Protein AF-A0A8J2HQW1-F1 (afdb_monomer_lite)

InterPro domains:
  IPR006823 Neutral/alkaline nonlysosomal ceramidase [PTHR12670] (1-136)
  IPR031329 Neutral/alkaline non-lysosomal ceramidase, N-terminal [PF04734] (1-136)

Structure (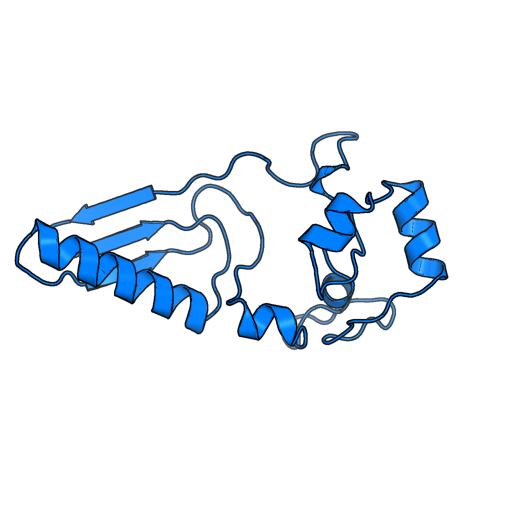mmCIF, N/CA/C/O backbone):
data_AF-A0A8J2HQW1-F1
#
_entry.id   AF-A0A8J2HQW1-F1
#
loop_
_atom_site.group_PDB
_atom_site.id
_atom_site.type_symbol
_atom_site.label_atom_id
_atom_site.label_alt_id
_atom_site.label_comp_id
_atom_site.label_asym_id
_atom_site.label_entity_id
_atom_site.label_seq_id
_atom_site.pdbx_PDB_ins_code
_atom_site.Cartn_x
_atom_site.Cartn_y
_atom_site.Cartn_z
_atom_site.occupancy
_atom_site.B_iso_or_equiv
_atom_site.auth_seq_id
_atom_site.auth_comp_id
_atom_site.auth_asym_id
_atom_site.auth_atom_id
_atom_sit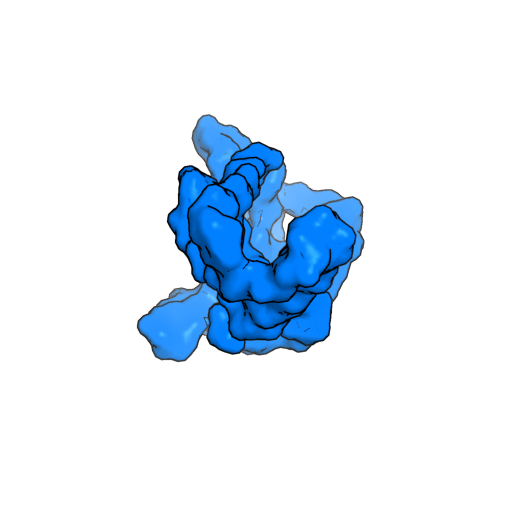e.pdbx_PDB_model_num
ATOM 1 N N . MET A 1 1 ? 4.611 1.037 -11.745 1.00 88.44 1 MET A N 1
ATOM 2 C CA . MET A 1 1 ? 4.979 -0.388 -11.557 1.00 88.44 1 MET A CA 1
ATOM 3 C C . MET A 1 1 ? 6.467 -0.599 -11.787 1.00 88.44 1 MET A C 1
ATOM 5 O O . MET A 1 1 ? 7.018 0.002 -12.709 1.00 88.44 1 MET A O 1
ATOM 9 N N . GLY A 1 2 ? 7.113 -1.414 -10.948 1.00 88.44 2 GLY A N 1
ATOM 10 C CA . GLY A 1 2 ? 8.538 -1.754 -11.081 1.00 88.44 2 GLY A CA 1
ATOM 11 C C . GLY A 1 2 ? 8.790 -2.923 -12.040 1.00 88.44 2 GLY A C 1
ATOM 12 O O . GLY A 1 2 ? 7.835 -3.539 -12.495 1.00 88.44 2 GLY A O 1
ATOM 13 N N . TYR A 1 3 ? 10.049 -3.259 -12.332 1.00 86.25 3 TYR A N 1
ATOM 14 C CA . TYR A 1 3 ? 10.384 -4.439 -13.154 1.00 86.25 3 TYR A CA 1
ATOM 15 C C . TYR A 1 3 ? 9.907 -5.757 -12.532 1.00 86.25 3 TYR A C 1
ATOM 17 O O . TYR A 1 3 ? 9.331 -6.580 -13.239 1.00 86.25 3 TYR A O 1
ATOM 25 N N . SER A 1 4 ? 10.060 -5.919 -11.213 1.00 86.81 4 SER A N 1
ATOM 26 C CA . SER A 1 4 ? 9.624 -7.121 -10.486 1.00 86.81 4 SER A CA 1
ATOM 27 C C . SER A 1 4 ? 8.118 -7.401 -10.608 1.00 86.81 4 SER A C 1
ATOM 29 O O . SER A 1 4 ? 7.709 -8.540 -10.446 1.00 86.81 4 SER A O 1
ATOM 31 N N . PHE A 1 5 ? 7.290 -6.412 -10.975 1.00 85.94 5 PHE A N 1
ATOM 32 C CA . PHE A 1 5 ? 5.861 -6.628 -11.253 1.00 85.94 5 PHE A CA 1
ATOM 33 C C . PHE A 1 5 ? 5.620 -7.659 -12.355 1.00 85.94 5 PHE A C 1
ATOM 35 O O . PHE A 1 5 ? 4.724 -8.486 -12.246 1.00 85.94 5 PHE A O 1
ATOM 42 N N . ALA A 1 6 ? 6.432 -7.636 -13.413 1.00 85.31 6 ALA A N 1
ATOM 43 C CA . ALA A 1 6 ? 6.267 -8.563 -14.525 1.00 85.31 6 ALA A CA 1
ATOM 44 C C . ALA A 1 6 ? 6.778 -9.980 -14.208 1.00 85.31 6 ALA A C 1
ATOM 46 O O . ALA A 1 6 ? 6.548 -10.888 -15.004 1.00 85.31 6 ALA A O 1
ATOM 47 N N . ALA A 1 7 ? 7.450 -10.174 -13.066 1.00 85.56 7 ALA A N 1
ATOM 48 C CA . ALA A 1 7 ? 7.936 -11.475 -12.614 1.00 85.56 7 ALA A CA 1
ATOM 49 C C . ALA A 1 7 ? 6.853 -12.319 -11.924 1.00 85.56 7 ALA A C 1
ATOM 51 O O . ALA A 1 7 ? 7.035 -13.528 -11.801 1.00 85.56 7 ALA A O 1
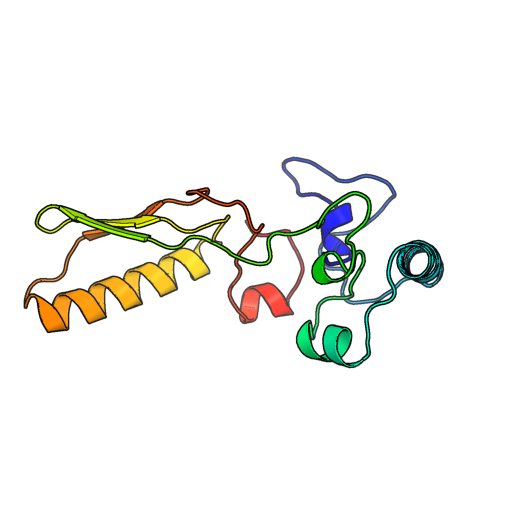ATOM 52 N N . GLY A 1 8 ? 5.731 -11.713 -11.518 1.00 83.62 8 GLY A N 1
ATOM 53 C CA . GLY A 1 8 ? 4.713 -12.381 -10.703 1.00 83.62 8 GLY A CA 1
ATOM 54 C C . GLY A 1 8 ? 5.255 -12.813 -9.337 1.00 83.62 8 GLY A C 1
ATOM 55 O O . GLY A 1 8 ? 6.260 -12.274 -8.875 1.00 83.62 8 GLY A O 1
ATOM 56 N N . THR A 1 9 ? 4.592 -13.785 -8.716 1.00 84.81 9 THR A N 1
ATOM 57 C CA . THR A 1 9 ? 4.984 -14.389 -7.430 1.00 84.81 9 THR A CA 1
ATOM 58 C C . THR A 1 9 ? 5.165 -15.899 -7.569 1.00 84.81 9 THR A C 1
ATOM 60 O O . THR A 1 9 ? 4.955 -16.472 -8.641 1.00 84.81 9 THR A O 1
ATOM 63 N N . THR A 1 10 ? 5.532 -16.571 -6.476 1.00 85.44 10 THR A N 1
ATOM 64 C CA . THR A 1 10 ? 5.549 -18.042 -6.409 1.00 85.44 10 THR A CA 1
ATOM 65 C C . THR A 1 10 ? 4.154 -18.637 -6.631 1.00 85.44 10 THR A C 1
ATOM 67 O O . THR A 1 10 ? 4.028 -19.670 -7.289 1.00 85.44 10 THR A O 1
ATOM 70 N N . ASP A 1 11 ? 3.111 -17.951 -6.161 1.00 83.62 11 ASP A N 1
ATOM 71 C CA . ASP A 1 11 ? 1.708 -18.352 -6.329 1.00 83.62 11 ASP A CA 1
ATOM 72 C C . ASP A 1 11 ? 1.165 -18.116 -7.750 1.00 83.62 11 ASP A C 1
ATOM 74 O O . ASP A 1 11 ? 0.136 -18.674 -8.140 1.00 83.62 11 ASP A O 1
ATOM 78 N N . GLY A 1 12 ? 1.859 -17.305 -8.551 1.00 82.56 12 GLY A N 1
ATOM 79 C CA . GLY A 1 12 ? 1.468 -16.963 -9.913 1.00 82.56 12 GLY A CA 1
ATOM 80 C C . GLY A 1 12 ? 2.634 -16.346 -10.680 1.00 82.56 12 GLY A C 1
ATOM 81 O O . GLY A 1 12 ? 2.760 -15.117 -10.689 1.00 82.56 12 GLY A O 1
ATOM 82 N N . PRO A 1 13 ? 3.491 -17.158 -11.328 1.00 82.00 13 PRO A N 1
ATOM 83 C CA . PRO A 1 13 ? 4.678 -16.645 -11.991 1.00 82.00 13 PRO A CA 1
ATOM 84 C C . PRO A 1 13 ? 4.307 -15.799 -13.207 1.00 82.00 13 PRO A C 1
ATOM 86 O O . PRO A 1 13 ? 3.389 -16.107 -13.972 1.00 82.00 13 PRO A O 1
ATOM 89 N N . GLY A 1 14 ? 5.064 -14.725 -13.395 1.00 77.06 14 GLY A N 1
ATOM 90 C CA . GLY A 1 14 ? 4.961 -13.850 -14.549 1.00 77.06 14 GLY A CA 1
ATOM 91 C C . GLY A 1 14 ? 5.506 -14.487 -15.828 1.00 77.06 14 GLY A C 1
ATOM 92 O O . GLY A 1 14 ? 5.960 -15.631 -15.866 1.00 77.06 14 GLY A O 1
ATOM 93 N N . SER A 1 15 ? 5.470 -13.717 -16.912 1.00 71.38 15 SER A N 1
ATOM 94 C CA . SER A 1 15 ? 5.945 -14.148 -18.233 1.00 71.38 15 SER A CA 1
ATOM 95 C C . SER A 1 15 ? 7.284 -13.479 -18.589 1.00 71.38 15 SER A C 1
ATOM 97 O O . SER A 1 15 ? 7.748 -12.586 -17.892 1.00 71.38 15 SER A O 1
ATOM 99 N N . PHE A 1 16 ? 7.910 -13.881 -19.700 1.00 63.34 16 PHE A N 1
ATOM 100 C CA . PHE A 1 16 ? 9.059 -13.195 -20.326 1.00 63.34 16 PHE A CA 1
ATOM 101 C C . PHE A 1 16 ? 10.366 -13.090 -19.506 1.00 63.34 16 PHE A C 1
ATOM 103 O O . PHE A 1 16 ? 11.160 -12.178 -19.732 1.00 63.34 16 PHE A O 1
ATOM 110 N N . SER A 1 17 ? 10.638 -14.048 -18.611 1.00 71.69 17 SER A N 1
ATOM 111 C CA . SER A 1 17 ? 11.915 -14.170 -17.874 1.00 71.69 17 SER A CA 1
ATOM 112 C C . SER A 1 17 ? 12.264 -12.987 -16.956 1.00 71.69 17 SER A C 1
ATOM 114 O O . SER A 1 17 ? 13.439 -12.756 -16.667 1.00 71.69 17 SER A O 1
ATOM 116 N N . PHE A 1 18 ? 11.268 -12.242 -16.470 1.00 77.44 18 PHE A N 1
ATOM 117 C CA . PHE A 1 18 ? 11.479 -11.306 -15.366 1.00 77.44 18 PHE A CA 1
ATOM 118 C C . PHE A 1 18 ? 11.736 -12.067 -14.059 1.00 77.44 18 PHE A C 1
ATOM 120 O O . PHE A 1 18 ? 11.161 -13.129 -13.830 1.00 77.44 18 PHE A O 1
ATOM 127 N N . ALA A 1 19 ? 12.588 -11.508 -13.200 1.00 81.38 19 ALA A N 1
ATOM 128 C CA . ALA A 1 19 ? 12.880 -12.048 -11.877 1.00 81.38 19 ALA A CA 1
ATOM 129 C C . ALA A 1 19 ? 12.420 -11.072 -10.789 1.00 81.38 19 ALA A C 1
ATOM 131 O O . ALA A 1 19 ? 12.605 -9.854 -10.908 1.00 81.38 19 ALA A O 1
ATOM 132 N N . GLN A 1 20 ? 11.846 -11.616 -9.717 1.00 80.06 20 GLN A N 1
ATOM 133 C CA . GLN A 1 20 ? 11.639 -10.877 -8.474 1.00 80.06 20 GLN A CA 1
ATOM 134 C C . GLN A 1 20 ? 13.018 -10.430 -7.946 1.00 80.06 20 GLN A C 1
ATOM 136 O O . GLN A 1 20 ? 14.018 -11.108 -8.188 1.00 80.06 20 GLN A O 1
ATOM 141 N N . GLY A 1 21 ? 13.124 -9.264 -7.304 1.00 76.19 21 GLY A N 1
ATOM 142 C CA . GLY A 1 21 ? 14.429 -8.741 -6.855 1.00 76.19 21 GLY A CA 1
ATOM 143 C C . GLY A 1 21 ? 15.106 -7.782 -7.826 1.00 76.19 21 GLY A C 1
ATOM 144 O O . GLY A 1 21 ? 16.213 -7.319 -7.560 1.00 76.19 21 GLY A O 1
ATOM 145 N N . THR A 1 22 ? 14.493 -7.480 -8.973 1.00 78.06 22 THR A N 1
ATOM 146 C CA . THR A 1 22 ? 15.165 -6.701 -10.018 1.00 78.06 22 THR A CA 1
ATOM 147 C C . THR A 1 22 ? 15.276 -5.227 -9.624 1.00 78.06 22 THR A C 1
ATOM 149 O O . THR A 1 22 ? 14.297 -4.480 -9.665 1.00 78.06 22 THR A O 1
ATOM 152 N N . THR A 1 23 ? 16.496 -4.797 -9.297 1.00 75.06 23 THR A N 1
ATOM 153 C CA . THR A 1 23 ? 16.860 -3.400 -8.988 1.00 75.06 23 THR A CA 1
ATOM 154 C C . THR A 1 23 ? 17.567 -2.687 -10.145 1.00 75.06 23 THR A C 1
ATOM 156 O O . THR A 1 23 ? 17.747 -1.471 -10.119 1.00 75.06 23 THR A O 1
ATOM 159 N N . THR A 1 24 ? 17.941 -3.416 -11.198 1.00 73.94 24 THR A N 1
ATOM 160 C CA . THR A 1 24 ? 18.591 -2.877 -12.401 1.00 73.94 24 THR A CA 1
ATOM 161 C C . THR A 1 24 ? 17.602 -2.751 -13.563 1.00 73.94 24 THR A C 1
ATOM 163 O O . THR A 1 24 ? 16.537 -3.363 -13.571 1.00 73.94 24 THR A O 1
ATOM 166 N N . THR A 1 25 ? 17.920 -1.917 -14.557 1.00 75.44 25 THR A N 1
ATOM 167 C CA . THR A 1 25 ? 17.056 -1.729 -15.740 1.00 75.44 25 THR A CA 1
ATOM 168 C C . THR A 1 25 ? 17.566 -2.514 -16.947 1.00 75.44 25 THR A C 1
ATOM 170 O O . THR A 1 25 ? 18.742 -2.867 -17.013 1.00 75.44 25 THR A O 1
ATOM 173 N N . ASN A 1 26 ? 16.694 -2.742 -17.934 1.00 80.06 26 ASN A N 1
ATOM 174 C CA . ASN A 1 26 ? 17.054 -3.353 -19.212 1.00 80.06 26 ASN A CA 1
ATOM 175 C C . ASN A 1 26 ? 16.792 -2.363 -20.371 1.00 80.06 26 ASN A C 1
ATOM 177 O O . ASN A 1 26 ? 15.673 -1.853 -20.485 1.00 80.06 26 ASN A O 1
ATOM 181 N N . PRO A 1 27 ? 17.768 -2.102 -21.265 1.00 79.75 27 PRO A N 1
ATOM 182 C CA . PRO A 1 27 ? 17.598 -1.183 -22.394 1.00 79.75 27 PRO A CA 1
ATOM 183 C C . PRO A 1 27 ? 16.403 -1.494 -23.310 1.00 79.75 27 PRO A C 1
ATOM 185 O O . PRO A 1 27 ? 15.713 -0.569 -23.738 1.00 79.75 27 PRO A O 1
ATOM 188 N N . MET A 1 28 ? 16.121 -2.775 -23.574 1.00 80.12 28 MET A N 1
ATOM 189 C CA . MET A 1 28 ? 14.985 -3.209 -24.397 1.00 80.12 28 MET A CA 1
ATOM 190 C C . MET A 1 28 ? 13.656 -2.788 -23.760 1.00 80.12 28 MET A C 1
ATOM 192 O O . MET A 1 28 ? 12.830 -2.132 -24.392 1.00 80.12 28 MET A O 1
ATOM 196 N N . TRP A 1 29 ? 13.466 -3.123 -22.485 1.00 75.69 29 TRP A N 1
ATOM 197 C CA . TRP A 1 29 ? 12.232 -2.824 -21.759 1.00 75.69 29 TRP A CA 1
ATOM 198 C C . TRP A 1 29 ? 12.059 -1.329 -21.490 1.00 75.69 29 TRP A C 1
ATOM 200 O O . TRP A 1 29 ? 10.939 -0.821 -21.533 1.00 75.69 29 TRP A O 1
ATOM 210 N N . ASN A 1 30 ? 13.158 -0.591 -21.326 1.00 74.12 30 ASN A N 1
ATOM 211 C CA . ASN A 1 30 ? 13.125 0.868 -21.262 1.00 74.12 30 ASN A CA 1
ATOM 212 C C . ASN A 1 30 ? 12.623 1.493 -22.574 1.00 74.12 30 ASN A C 1
ATOM 214 O O . ASN A 1 30 ? 11.855 2.451 -22.520 1.00 74.12 30 ASN A O 1
ATOM 218 N N . ALA A 1 31 ? 13.014 0.962 -23.738 1.00 72.19 31 ALA A N 1
ATOM 219 C CA . ALA A 1 31 ? 12.532 1.454 -25.030 1.00 72.19 31 ALA A CA 1
ATOM 220 C C . ALA A 1 31 ? 11.020 1.219 -25.199 1.00 72.19 31 ALA A C 1
ATOM 222 O O . ALA A 1 31 ? 10.296 2.142 -25.572 1.00 72.19 31 ALA A O 1
ATOM 223 N N . VAL A 1 32 ? 10.534 0.024 -24.840 1.00 73.50 32 VAL A N 1
ATOM 224 C CA . VAL A 1 32 ? 9.097 -0.308 -24.861 1.00 73.50 32 VAL A CA 1
ATOM 225 C C . VAL A 1 32 ? 8.308 0.588 -23.902 1.00 73.50 32 VAL A C 1
ATOM 227 O O . VAL A 1 32 ? 7.301 1.169 -24.295 1.00 73.50 32 VAL A O 1
ATOM 230 N N . ARG A 1 33 ? 8.788 0.776 -22.666 1.00 72.75 33 ARG A N 1
ATOM 231 C CA . ARG A 1 33 ? 8.190 1.705 -21.694 1.00 72.75 33 ARG A CA 1
ATOM 232 C C . ARG A 1 33 ? 8.102 3.123 -22.249 1.00 72.75 33 ARG A C 1
ATOM 234 O O . ARG A 1 33 ? 7.047 3.748 -22.178 1.00 72.75 33 ARG A O 1
ATOM 241 N N . ASN A 1 34 ? 9.212 3.633 -22.780 1.00 73.00 34 ASN A N 1
ATOM 242 C CA . ASN A 1 34 ? 9.324 5.015 -23.236 1.00 73.00 34 ASN A CA 1
ATOM 243 C C . ASN A 1 34 ? 8.427 5.311 -24.445 1.00 73.00 34 ASN A C 1
ATOM 245 O O . ASN A 1 34 ? 8.000 6.449 -24.607 1.00 73.00 34 ASN A O 1
ATOM 249 N N . PHE A 1 35 ? 8.107 4.302 -25.259 1.00 74.69 35 PHE A N 1
ATOM 250 C CA . PHE A 1 35 ? 7.116 4.433 -26.325 1.00 74.69 35 PHE A CA 1
ATOM 251 C C . PHE A 1 35 ? 5.704 4.720 -25.785 1.00 74.69 35 PHE A C 1
ATOM 253 O O . PHE A 1 35 ? 4.938 5.425 -26.434 1.00 74.69 35 PHE A O 1
ATOM 260 N N . VAL A 1 36 ? 5.363 4.210 -24.594 1.00 74.38 36 VAL A N 1
ATOM 261 C CA . VAL A 1 36 ? 4.023 4.374 -24.007 1.00 74.38 36 VAL A CA 1
ATOM 262 C C . VAL A 1 36 ? 3.949 5.571 -23.056 1.00 74.38 36 VAL A C 1
ATOM 264 O O . VAL A 1 36 ? 3.054 6.404 -23.183 1.00 74.38 36 VAL A O 1
ATOM 267 N N . ALA A 1 37 ? 4.877 5.674 -22.102 1.00 80.06 37 ALA A N 1
ATOM 268 C CA . ALA A 1 37 ? 5.010 6.825 -21.212 1.00 80.06 37 ALA A CA 1
ATOM 269 C C . ALA A 1 37 ? 6.417 6.881 -20.604 1.00 80.06 37 ALA A C 1
ATOM 271 O O . ALA A 1 37 ? 6.835 5.983 -19.869 1.00 80.06 37 ALA A O 1
ATOM 272 N N . VAL A 1 38 ? 7.139 7.968 -20.879 1.00 87.19 38 VAL A N 1
ATOM 273 C CA . VAL A 1 38 ? 8.485 8.195 -20.341 1.00 87.19 38 VAL A CA 1
ATOM 274 C C . VAL A 1 38 ? 8.383 8.708 -18.894 1.00 87.19 38 VAL A C 1
ATOM 276 O O . VAL A 1 38 ? 7.748 9.746 -18.678 1.00 87.19 38 VAL A O 1
ATOM 279 N N . PRO A 1 39 ? 8.988 8.028 -17.900 1.00 88.88 39 PRO A N 1
ATOM 280 C CA . PRO A 1 39 ? 9.111 8.577 -16.551 1.00 88.88 39 PRO A CA 1
ATOM 281 C C . PRO A 1 39 ? 10.084 9.764 -16.541 1.00 88.88 39 PRO A C 1
ATOM 283 O O . PRO A 1 39 ? 11.102 9.731 -17.234 1.00 88.88 39 PRO A O 1
ATOM 286 N N . THR A 1 40 ? 9.801 10.806 -15.759 1.00 92.75 40 THR A N 1
ATOM 287 C CA . THR A 1 40 ? 10.752 11.919 -15.579 1.00 92.75 40 THR A CA 1
ATOM 288 C C . THR A 1 40 ? 11.847 11.577 -14.581 1.00 92.75 40 THR A C 1
ATOM 290 O O . THR A 1 40 ? 11.751 10.615 -13.822 1.00 92.75 40 THR A O 1
ATOM 293 N N . GLU A 1 41 ? 12.873 12.427 -14.526 1.00 93.31 41 GLU A N 1
ATOM 294 C CA . GLU A 1 41 ? 13.893 12.390 -13.474 1.00 93.31 41 GLU A CA 1
ATOM 295 C C . GLU A 1 41 ? 13.284 12.473 -12.068 1.00 93.31 41 GLU A C 1
ATOM 297 O O . GLU A 1 41 ? 13.732 11.775 -11.161 1.00 93.31 41 GLU A O 1
ATOM 302 N N . GLU A 1 42 ? 12.230 13.276 -11.896 1.00 95.12 42 GLU A N 1
ATOM 303 C CA . GLU A 1 42 ? 11.488 13.362 -10.635 1.00 95.12 42 GLU A CA 1
ATOM 304 C C . GLU A 1 42 ? 10.815 12.032 -10.274 1.00 95.12 42 GLU A C 1
ATOM 306 O O . GLU A 1 42 ? 10.955 11.586 -9.136 1.00 95.12 42 GLU A O 1
ATOM 311 N N . ASP A 1 43 ? 10.162 11.355 -11.229 1.00 93.69 43 ASP A N 1
ATOM 312 C CA . ASP A 1 43 ? 9.549 10.046 -10.968 1.00 93.69 43 ASP A CA 1
ATOM 313 C C . ASP A 1 43 ? 10.608 9.019 -10.558 1.00 93.69 43 ASP A C 1
ATOM 315 O O . ASP A 1 43 ? 10.417 8.271 -9.601 1.00 93.69 43 ASP A O 1
ATOM 319 N N . ILE A 1 44 ? 11.731 8.984 -11.284 1.00 90.88 44 ILE A N 1
ATOM 320 C CA . ILE A 1 44 ? 12.836 8.052 -11.031 1.00 90.88 44 ILE A CA 1
ATOM 321 C C . ILE A 1 44 ? 13.408 8.297 -9.635 1.00 90.88 44 ILE A C 1
ATOM 323 O O . ILE A 1 44 ? 13.582 7.355 -8.865 1.00 90.88 44 ILE A O 1
ATOM 327 N N . LYS A 1 45 ? 13.644 9.564 -9.279 1.00 95.00 45 LYS A N 1
ATOM 328 C CA . LYS A 1 45 ? 14.135 9.943 -7.954 1.00 95.00 45 LYS A CA 1
ATOM 329 C C . LYS A 1 45 ? 13.135 9.585 -6.853 1.00 95.00 45 LYS A C 1
ATOM 331 O O . LYS A 1 45 ? 13.548 9.084 -5.813 1.00 95.00 45 LYS A O 1
ATOM 336 N N . CYS A 1 46 ? 11.842 9.825 -7.073 1.00 94.81 46 CYS A N 1
ATOM 337 C CA . CYS A 1 46 ? 10.784 9.538 -6.103 1.00 94.81 46 CYS A CA 1
ATOM 338 C C . CYS A 1 46 ? 10.613 8.030 -5.863 1.00 94.81 46 CYS A C 1
ATOM 340 O O . CYS A 1 46 ? 10.459 7.598 -4.724 1.00 94.81 46 CYS A O 1
ATOM 342 N N . HIS A 1 47 ? 10.697 7.215 -6.917 1.00 92.50 47 HIS A N 1
ATOM 343 C CA . HIS A 1 47 ? 10.589 5.760 -6.808 1.00 92.50 47 HIS A CA 1
ATOM 344 C C . HIS A 1 47 ? 11.836 5.076 -6.225 1.00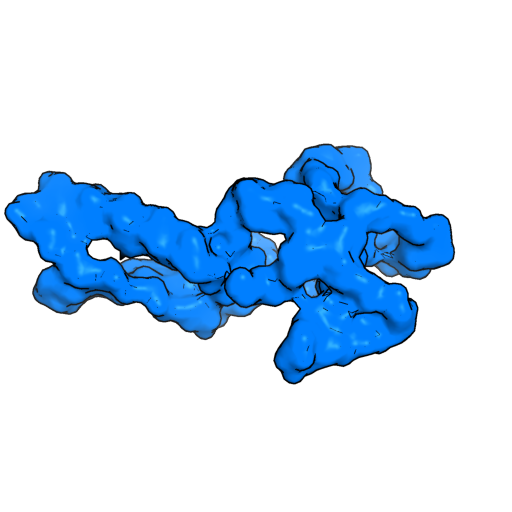 92.50 47 HIS A C 1
ATOM 346 O O . HIS A 1 47 ? 11.743 3.906 -5.836 1.00 92.50 47 HIS A O 1
ATOM 352 N N . GLY A 1 48 ? 12.965 5.783 -6.123 1.00 92.00 48 GLY A N 1
ATOM 353 C CA . GLY A 1 48 ? 14.164 5.330 -5.421 1.00 92.00 48 GLY A CA 1
ATOM 354 C C . GLY A 1 48 ? 14.728 4.025 -5.986 1.00 92.00 48 GLY A C 1
ATOM 355 O O . GLY A 1 48 ? 15.051 3.940 -7.168 1.00 92.00 48 GLY A O 1
ATOM 356 N N . ALA A 1 49 ? 14.829 2.996 -5.138 1.00 87.25 49 ALA A N 1
ATOM 357 C CA . ALA A 1 49 ? 15.391 1.686 -5.487 1.00 87.25 49 ALA A CA 1
ATOM 358 C C . ALA A 1 49 ? 14.583 0.902 -6.545 1.00 87.25 49 ALA A C 1
ATOM 360 O O . ALA A 1 49 ? 15.064 -0.102 -7.071 1.00 87.25 49 ALA A O 1
ATOM 361 N N . LYS A 1 50 ? 13.359 1.338 -6.871 1.00 89.50 50 LYS A N 1
ATOM 362 C CA . LYS A 1 50 ? 12.465 0.643 -7.802 1.00 89.50 50 LYS A CA 1
ATOM 363 C C . LYS A 1 50 ? 12.716 1.079 -9.252 1.00 89.50 50 LYS A C 1
ATOM 365 O O . LYS A 1 50 ? 12.293 2.176 -9.630 1.00 89.50 50 LYS A O 1
ATOM 370 N N . PRO A 1 51 ? 13.279 0.217 -10.122 1.00 89.25 51 PRO A N 1
ATOM 371 C CA . PRO A 1 51 ? 13.357 0.516 -11.546 1.00 89.25 51 PRO A CA 1
ATOM 372 C C . PRO A 1 51 ? 11.948 0.531 -12.148 1.00 89.25 51 PRO A C 1
ATOM 374 O O . PRO A 1 51 ? 11.235 -0.472 -12.117 1.00 89.25 51 PRO A O 1
ATOM 377 N N . ILE A 1 52 ? 11.529 1.671 -12.699 1.00 89.94 52 ILE A N 1
ATOM 378 C CA . ILE A 1 52 ? 10.184 1.854 -13.263 1.00 89.94 52 ILE A CA 1
ATOM 379 C C . ILE A 1 52 ? 10.068 1.087 -14.586 1.00 89.94 52 ILE A C 1
ATOM 381 O O . ILE A 1 52 ? 10.729 1.441 -15.566 1.00 89.94 52 ILE A O 1
ATOM 385 N N . LEU A 1 53 ? 9.189 0.084 -14.632 1.00 88.25 53 LEU A N 1
ATOM 386 C CA . LEU A 1 53 ? 8.814 -0.624 -15.860 1.00 88.25 53 LEU A CA 1
ATOM 387 C C . LEU A 1 53 ? 7.634 0.055 -16.555 1.00 88.25 53 LEU A C 1
ATOM 389 O O . LEU A 1 53 ? 7.680 0.268 -17.758 1.00 88.25 53 LEU A O 1
ATOM 393 N N . LEU A 1 54 ? 6.601 0.432 -15.795 1.00 89.50 54 LEU A N 1
ATOM 394 C CA . LEU A 1 54 ? 5.423 1.145 -16.299 1.00 89.50 54 LEU A CA 1
ATOM 395 C C . LEU A 1 54 ? 5.181 2.398 -15.456 1.00 89.50 54 LEU A C 1
ATOM 397 O O . LEU A 1 54 ? 4.947 2.302 -14.246 1.00 89.50 54 LEU A O 1
ATOM 401 N N . ALA A 1 55 ? 5.207 3.567 -16.096 1.00 92.00 55 ALA A N 1
ATOM 402 C CA . ALA A 1 55 ? 4.934 4.862 -15.472 1.00 92.00 55 ALA A CA 1
ATOM 403 C C . ALA A 1 55 ? 3.419 5.151 -15.442 1.00 92.00 55 ALA A C 1
ATOM 405 O O . ALA A 1 55 ? 2.942 6.119 -16.031 1.00 92.00 55 ALA A O 1
ATOM 406 N N . THR A 1 56 ? 2.647 4.288 -14.774 1.00 91.69 56 THR A N 1
ATOM 407 C CA . THR A 1 56 ? 1.170 4.261 -14.842 1.00 91.69 56 THR A CA 1
ATOM 408 C C . THR A 1 56 ? 0.495 5.570 -14.429 1.00 91.69 56 THR A C 1
ATOM 410 O O . THR A 1 56 ? -0.508 5.943 -15.028 1.00 91.69 56 THR A O 1
ATOM 413 N N . GLY A 1 57 ? 1.085 6.346 -13.514 1.00 91.69 57 GLY A N 1
ATOM 414 C CA . GLY A 1 57 ? 0.587 7.683 -13.151 1.00 91.69 57 GLY A CA 1
ATOM 415 C C . GLY A 1 57 ? 0.625 8.717 -14.292 1.00 91.69 57 GLY A C 1
ATOM 416 O O . GLY A 1 57 ? -0.070 9.735 -14.237 1.00 91.69 57 GLY A O 1
ATOM 417 N N . ARG A 1 58 ? 1.405 8.457 -15.349 1.00 90.25 58 ARG A N 1
ATOM 418 C CA . ARG A 1 58 ? 1.490 9.288 -16.563 1.00 90.25 58 ARG A CA 1
ATOM 419 C C . ARG A 1 58 ? 0.707 8.723 -17.744 1.00 90.25 58 ARG A C 1
ATOM 421 O O . ARG A 1 58 ? 0.510 9.426 -18.732 1.00 90.25 58 ARG A O 1
ATOM 428 N N . MET A 1 59 ? 0.246 7.481 -17.652 1.00 90.62 59 MET A N 1
ATOM 429 C CA . MET A 1 59 ? -0.487 6.799 -18.714 1.00 90.62 59 MET A CA 1
ATOM 430 C C . MET A 1 59 ? -1.979 7.127 -18.575 1.00 90.62 59 MET A C 1
ATOM 432 O O . MET A 1 59 ? -2.628 6.735 -17.605 1.00 90.62 59 MET A O 1
ATOM 436 N N . ARG A 1 60 ? -2.514 7.907 -19.524 1.00 89.50 60 ARG A N 1
ATOM 437 C CA . ARG A 1 60 ? -3.896 8.434 -19.485 1.00 89.50 60 ARG A CA 1
ATOM 438 C C . ARG A 1 60 ? -4.766 8.032 -20.674 1.00 89.50 60 ARG A C 1
ATOM 440 O O . ARG A 1 60 ? -5.920 8.441 -20.731 1.00 89.50 60 ARG A O 1
ATOM 447 N N . LEU A 1 61 ? -4.218 7.281 -21.627 1.00 87.06 61 LEU A N 1
ATOM 448 C CA . LEU A 1 61 ? -4.941 6.839 -22.817 1.00 87.06 61 LEU A CA 1
ATOM 449 C C . LEU A 1 61 ? -5.215 5.331 -22.744 1.00 87.06 61 LEU A C 1
ATOM 451 O O . LEU A 1 61 ? -4.278 4.578 -22.479 1.00 87.06 61 LEU A O 1
ATOM 455 N N . PRO A 1 62 ? -6.455 4.871 -22.999 1.00 88.25 62 PRO A N 1
ATOM 456 C CA . PRO A 1 62 ? -7.668 5.675 -23.222 1.00 88.25 62 PRO A CA 1
ATOM 457 C C . PRO A 1 62 ? -8.228 6.322 -21.937 1.00 88.25 62 PRO A C 1
ATOM 459 O O . PRO A 1 62 ? -9.008 7.266 -22.024 1.00 88.25 62 PRO A O 1
ATOM 462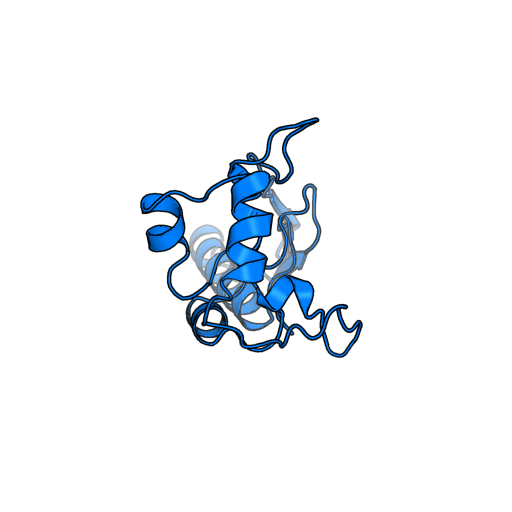 N N . 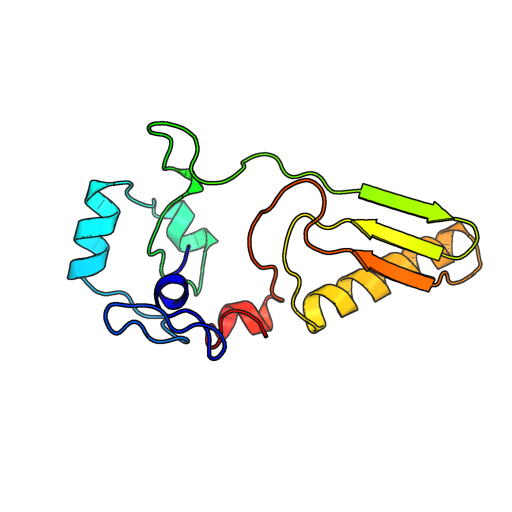TYR A 1 63 ? -7.810 5.840 -20.764 1.00 90.69 63 TYR A N 1
ATOM 463 C CA . TYR A 1 63 ? -8.166 6.363 -19.438 1.00 90.69 63 TYR A CA 1
ATOM 464 C C . TYR A 1 63 ? -6.929 6.334 -18.529 1.00 90.69 63 TYR A C 1
ATOM 466 O O . TYR A 1 63 ? -5.869 5.882 -18.953 1.00 90.69 63 TYR A O 1
ATOM 474 N N . GLN A 1 64 ? -7.042 6.799 -17.283 1.00 92.69 64 GLN A N 1
ATOM 475 C CA . GLN A 1 64 ? -5.964 6.675 -16.295 1.00 92.69 64 GLN A CA 1
ATOM 476 C C . GLN A 1 64 ? -5.678 5.201 -15.978 1.00 92.69 64 GLN A C 1
ATOM 478 O O . GLN A 1 64 ? -6.600 4.443 -15.691 1.00 92.69 64 GLN A O 1
ATOM 483 N N . TRP A 1 65 ? -4.404 4.806 -16.016 1.00 92.62 65 TRP A N 1
ATOM 484 C CA . TRP A 1 65 ? -3.993 3.417 -15.762 1.00 92.62 65 TRP A CA 1
ATOM 485 C C . TRP A 1 65 ? -3.841 3.092 -14.271 1.00 92.62 65 TRP A C 1
ATOM 487 O O . TRP A 1 65 ? -3.746 1.924 -13.922 1.00 92.62 65 TRP A O 1
ATOM 497 N N . GLN A 1 66 ? -3.801 4.109 -13.408 1.00 93.88 66 GLN A N 1
ATOM 498 C CA . GLN A 1 66 ? -3.736 3.979 -11.951 1.00 93.88 66 GLN A CA 1
ATOM 499 C C . GLN A 1 66 ? -4.646 5.037 -11.315 1.00 93.88 66 GLN A C 1
ATOM 501 O O . GLN A 1 66 ? -4.678 6.166 -11.824 1.00 93.88 66 GLN A O 1
ATOM 506 N N . PRO A 1 67 ? -5.358 4.733 -10.214 1.00 93.69 67 PRO A N 1
ATOM 507 C CA . PRO A 1 67 ? -6.144 5.734 -9.504 1.00 93.69 67 PRO A CA 1
ATOM 508 C C . PRO A 1 67 ? -5.256 6.862 -8.963 1.00 93.69 67 PRO A C 1
ATOM 510 O O . PRO A 1 67 ? -4.224 6.621 -8.342 1.00 93.69 67 PRO A O 1
ATOM 513 N N . GLN A 1 68 ? -5.688 8.108 -9.166 1.00 92.81 68 GLN A N 1
ATOM 514 C CA . GLN A 1 68 ? -5.071 9.287 -8.541 1.00 92.81 68 GLN A CA 1
ATOM 515 C C . GLN A 1 68 ? -5.706 9.646 -7.192 1.00 92.81 68 GLN A C 1
ATOM 517 O O . GLN A 1 68 ? -5.115 10.368 -6.393 1.00 92.81 68 GLN A O 1
ATOM 522 N N . THR A 1 69 ? -6.917 9.157 -6.943 1.00 95.06 69 THR A N 1
ATOM 523 C CA . THR A 1 69 ? -7.649 9.346 -5.693 1.00 95.06 69 THR A CA 1
ATOM 524 C C . THR A 1 69 ? -7.960 7.975 -5.124 1.00 95.06 69 THR A C 1
ATOM 526 O O . THR A 1 69 ? -8.517 7.130 -5.823 1.00 95.06 69 THR A O 1
ATOM 529 N N . VAL A 1 70 ? -7.587 7.759 -3.866 1.00 95.44 70 VAL A N 1
ATOM 530 C CA . VAL A 1 70 ? -7.804 6.501 -3.149 1.00 95.44 70 VAL A CA 1
ATOM 531 C C . VAL A 1 70 ? -8.666 6.753 -1.921 1.00 95.44 70 VAL A C 1
ATOM 533 O O . VAL A 1 70 ? -8.547 7.792 -1.270 1.00 95.44 70 VAL A O 1
ATOM 536 N N . SER A 1 71 ? -9.550 5.812 -1.608 1.00 94.88 71 SER A N 1
ATOM 537 C CA . SER A 1 71 ? -10.425 5.902 -0.442 1.00 94.88 71 SER A CA 1
ATOM 538 C C . SER A 1 71 ? -9.817 5.175 0.752 1.00 94.88 71 SER A C 1
ATOM 540 O O . SER A 1 71 ? -9.620 3.965 0.711 1.00 94.88 71 SER A O 1
ATOM 542 N N . THR A 1 72 ? -9.597 5.893 1.847 1.00 94.19 72 THR A N 1
ATOM 543 C CA . THR A 1 72 ? -9.296 5.311 3.159 1.00 94.19 72 THR A CA 1
ATOM 544 C C . THR A 1 72 ? -10.480 5.547 4.084 1.00 94.19 72 THR A C 1
ATOM 546 O O . THR A 1 72 ? -11.153 6.575 3.995 1.00 94.19 72 THR A O 1
ATOM 549 N N . HIS A 1 73 ? -10.783 4.588 4.955 1.00 96.00 73 HIS A N 1
ATOM 550 C CA . HIS A 1 73 ? -11.831 4.777 5.952 1.00 96.00 73 HIS A CA 1
ATOM 551 C C . HIS A 1 73 ? -11.541 3.999 7.230 1.00 96.00 73 HIS A C 1
ATOM 553 O O . HIS A 1 73 ? -10.781 3.030 7.239 1.00 96.00 73 HIS A O 1
ATOM 559 N N . LEU A 1 74 ? -12.178 4.436 8.311 1.00 96.62 74 LEU A N 1
ATOM 560 C CA . LEU A 1 74 ? -12.102 3.808 9.618 1.00 96.62 74 LEU A CA 1
ATOM 561 C C . LEU A 1 74 ? -13.510 3.757 10.212 1.00 96.62 74 LEU A C 1
ATOM 563 O O . LEU A 1 74 ? -14.214 4.766 10.224 1.00 96.62 74 LEU A O 1
ATOM 567 N N . ALA A 1 75 ? -13.910 2.585 10.697 1.00 96.94 75 ALA A N 1
ATOM 568 C CA . ALA A 1 75 ? -15.163 2.379 11.413 1.00 96.94 75 ALA A CA 1
ATOM 569 C C . ALA A 1 75 ? -14.870 1.900 12.837 1.00 96.94 75 ALA A C 1
ATOM 571 O O . ALA A 1 75 ? -14.067 0.988 13.031 1.00 96.94 75 ALA A O 1
ATOM 572 N N . MET A 1 76 ? -15.524 2.507 13.826 1.00 95.56 76 MET A N 1
ATOM 573 C CA . MET A 1 76 ? -15.421 2.102 15.230 1.00 95.56 76 MET A CA 1
ATOM 574 C C . MET A 1 76 ? -16.755 1.531 15.702 1.00 95.56 76 MET A C 1
ATOM 576 O O . MET A 1 76 ? -17.793 2.173 15.542 1.00 95.56 76 MET A O 1
ATOM 580 N N . ILE A 1 77 ? -16.723 0.333 16.281 1.00 96.31 77 ILE A N 1
ATOM 581 C CA . ILE A 1 77 ? -17.886 -0.378 16.817 1.00 96.31 77 ILE A CA 1
ATOM 582 C C . ILE A 1 77 ? -17.519 -0.855 18.222 1.00 96.31 77 ILE A C 1
ATOM 584 O O . ILE A 1 77 ? -16.869 -1.884 18.385 1.00 96.31 77 ILE A O 1
ATOM 588 N N . GLY A 1 78 ? -17.907 -0.089 19.243 1.00 94.12 78 GLY A N 1
ATOM 589 C CA . GLY A 1 78 ? -17.450 -0.347 20.610 1.00 94.12 78 GLY A CA 1
ATOM 590 C C . GLY A 1 78 ? -15.928 -0.217 20.712 1.00 94.12 78 GLY A C 1
ATOM 591 O O . GLY A 1 78 ? -15.381 0.839 20.401 1.00 94.12 78 GLY A O 1
ATOM 592 N N . ASP A 1 79 ? -15.261 -1.290 21.129 1.00 95.50 79 ASP A N 1
ATOM 593 C CA . ASP A 1 79 ? -13.804 -1.410 21.241 1.00 95.50 79 ASP A CA 1
ATOM 594 C C . ASP A 1 79 ? -13.135 -2.011 19.988 1.00 95.50 79 ASP A C 1
ATOM 596 O O . ASP A 1 79 ? -11.921 -2.218 19.978 1.00 95.50 79 ASP A O 1
ATOM 600 N N . LEU A 1 80 ? -13.891 -2.274 18.917 1.00 97.62 80 LEU A N 1
ATOM 601 C CA . LEU A 1 80 ? -13.370 -2.736 17.631 1.00 97.62 80 LEU A CA 1
ATOM 602 C C . LEU A 1 80 ? -13.182 -1.563 16.663 1.00 97.62 80 LEU A C 1
ATOM 604 O O . LEU A 1 80 ? -14.110 -0.799 16.400 1.00 97.62 80 LEU A O 1
ATOM 608 N N . VAL A 1 81 ? -12.000 -1.481 16.058 1.00 98.25 81 VAL A N 1
ATOM 609 C CA . VAL A 1 81 ? -11.668 -0.539 14.987 1.00 98.25 81 VAL A CA 1
ATOM 610 C C . VAL A 1 81 ? -11.355 -1.317 13.713 1.00 98.25 81 VAL A C 1
ATOM 612 O O . VAL A 1 81 ? -10.405 -2.099 13.668 1.00 98.25 81 VAL A O 1
ATOM 615 N N . ILE A 1 82 ? -12.134 -1.078 12.661 1.00 98.31 82 ILE A N 1
ATOM 616 C CA . ILE A 1 82 ? -11.922 -1.650 11.329 1.00 98.31 82 ILE A CA 1
ATOM 617 C C . ILE A 1 82 ? -11.328 -0.566 10.437 1.00 98.31 82 ILE A C 1
ATOM 619 O O . ILE A 1 82 ? -11.918 0.502 10.266 1.00 98.31 82 ILE A O 1
ATOM 623 N N . VAL A 1 83 ? -10.164 -0.850 9.864 1.00 98.25 83 VAL A N 1
ATOM 624 C CA . VAL A 1 83 ? -9.413 0.076 9.016 1.00 98.25 83 VAL A CA 1
ATOM 625 C C . VAL A 1 83 ? -9.458 -0.449 7.592 1.00 98.25 83 VAL A C 1
ATOM 627 O O . VAL A 1 83 ? -8.774 -1.418 7.265 1.00 98.25 83 VAL A O 1
ATOM 630 N N . GLY A 1 84 ? -10.284 0.169 6.753 1.00 97.88 84 GLY A N 1
ATOM 631 C CA . GLY A 1 84 ? -10.386 -0.194 5.348 1.00 97.88 84 GLY A CA 1
ATOM 632 C C . GLY A 1 84 ? -9.300 0.489 4.534 1.00 97.88 84 GLY A C 1
ATOM 633 O O . GLY A 1 84 ? -9.330 1.714 4.360 1.00 97.88 84 GLY A O 1
ATOM 634 N N . VAL A 1 85 ? -8.356 -0.306 4.030 1.00 97.50 85 VAL A N 1
ATOM 635 C CA . VAL A 1 85 ? -7.207 0.173 3.256 1.00 97.50 85 VAL A CA 1
ATOM 636 C C . VAL A 1 85 ? -7.350 -0.181 1.769 1.00 97.50 85 VAL A C 1
ATOM 638 O O . VAL A 1 85 ? -7.773 -1.295 1.441 1.00 97.50 85 VAL A O 1
ATOM 641 N N . PRO A 1 86 ? -7.002 0.743 0.855 1.00 97.12 86 PRO A N 1
ATOM 642 C CA . PRO A 1 86 ? -7.244 0.585 -0.577 1.00 97.12 86 PRO A CA 1
ATOM 643 C C . PRO A 1 86 ? -6.155 -0.232 -1.289 1.00 97.12 86 PRO A C 1
ATOM 645 O O . PRO A 1 86 ? -5.622 0.179 -2.314 1.00 97.12 86 PRO A O 1
ATOM 648 N N . GLY A 1 87 ? -5.782 -1.390 -0.752 1.00 96.06 87 GLY A N 1
ATOM 649 C CA . GLY A 1 87 ? -4.747 -2.224 -1.357 1.00 96.06 87 GLY A CA 1
ATOM 650 C C . GLY A 1 87 ? -4.343 -3.407 -0.495 1.00 96.06 87 GLY A C 1
ATOM 651 O O . GLY A 1 87 ? -5.053 -3.785 0.443 1.00 96.06 87 GLY A O 1
ATOM 652 N N . GLU A 1 88 ? -3.192 -3.972 -0.831 1.00 96.69 88 GLU A N 1
ATOM 653 C CA . GLU A 1 88 ? -2.649 -5.187 -0.229 1.00 96.69 88 GLU A CA 1
ATOM 654 C C . GLU A 1 88 ? -1.457 -4.834 0.661 1.00 96.69 88 GLU A C 1
ATOM 656 O O . GLU A 1 88 ? -0.360 -4.539 0.195 1.00 96.69 88 GLU A O 1
ATOM 661 N N . PHE A 1 89 ? -1.685 -4.792 1.971 1.00 96.94 89 PHE A N 1
ATOM 662 C CA . PHE A 1 89 ? -0.631 -4.492 2.935 1.00 96.94 89 PHE A CA 1
ATOM 663 C C . PHE A 1 89 ? 0.194 -5.745 3.220 1.00 96.94 89 PHE A C 1
ATOM 665 O O . PHE A 1 89 ? -0.376 -6.782 3.555 1.00 96.94 89 PHE A O 1
ATOM 672 N N . THR A 1 90 ? 1.523 -5.616 3.205 1.00 96.25 90 THR A N 1
ATOM 673 C CA . THR A 1 90 ? 2.408 -6.650 3.756 1.00 96.25 90 THR A CA 1
ATOM 674 C C . THR A 1 90 ? 2.127 -6.866 5.236 1.00 96.25 90 THR A C 1
ATOM 676 O O . THR A 1 90 ? 1.592 -5.992 5.937 1.00 96.25 90 THR A O 1
ATOM 679 N N . THR A 1 91 ? 2.570 -8.014 5.747 1.00 96.62 91 THR A N 1
ATOM 680 C CA . THR A 1 91 ? 2.455 -8.360 7.166 1.00 96.62 91 THR A CA 1
ATOM 681 C C . THR A 1 91 ? 2.962 -7.232 8.072 1.00 96.62 91 THR A C 1
ATOM 683 O O . THR A 1 91 ? 2.263 -6.808 9.002 1.00 96.62 91 THR A O 1
ATOM 686 N N . MET A 1 92 ? 4.153 -6.686 7.796 1.00 97.69 92 MET A N 1
ATOM 687 C CA . MET A 1 92 ? 4.731 -5.639 8.640 1.00 97.69 92 MET A CA 1
ATOM 688 C C . MET A 1 92 ? 4.100 -4.268 8.418 1.00 97.69 92 MET A C 1
ATOM 690 O O . MET A 1 92 ? 3.944 -3.528 9.393 1.00 97.69 92 MET A O 1
ATOM 694 N N . SER A 1 93 ? 3.667 -3.937 7.200 1.00 97.88 93 SER A N 1
ATOM 695 C CA . SER A 1 93 ? 2.917 -2.699 6.947 1.00 97.88 93 SER A CA 1
ATOM 696 C C . SER A 1 93 ? 1.605 -2.688 7.726 1.00 97.88 93 SER A C 1
ATOM 698 O O . SER A 1 93 ? 1.298 -1.719 8.426 1.00 97.88 93 SER A O 1
ATOM 700 N N . GLY A 1 94 ? 0.859 -3.796 7.672 1.00 97.88 94 GLY A N 1
ATOM 701 C CA . GLY A 1 94 ? -0.390 -3.964 8.408 1.00 97.88 94 GLY A CA 1
ATOM 702 C C . GLY A 1 94 ? -0.169 -3.896 9.917 1.00 97.88 94 GLY A C 1
ATOM 703 O O . GLY A 1 94 ? -0.893 -3.188 10.617 1.00 97.88 94 GLY A O 1
ATOM 704 N N . LYS A 1 95 ? 0.876 -4.560 10.428 1.00 98.25 95 LYS A N 1
ATOM 705 C CA . LYS A 1 95 ? 1.239 -4.505 11.851 1.00 98.25 95 LYS A CA 1
ATOM 706 C C . LYS A 1 95 ? 1.569 -3.084 12.310 1.00 98.25 95 LYS A C 1
ATOM 708 O O . LYS A 1 95 ? 1.018 -2.643 13.315 1.00 98.25 95 LYS A O 1
ATOM 713 N N . ARG A 1 96 ? 2.424 -2.355 11.578 1.00 98.50 96 ARG A N 1
ATOM 714 C CA . ARG A 1 96 ? 2.788 -0.964 11.908 1.00 98.50 96 ARG A CA 1
ATOM 715 C C . ARG A 1 96 ? 1.544 -0.076 11.973 1.00 98.50 96 ARG A C 1
ATOM 717 O O . ARG A 1 96 ? 1.356 0.630 12.957 1.00 98.50 96 ARG A O 1
ATOM 724 N N . MET A 1 97 ? 0.657 -0.182 10.982 1.00 98.00 97 MET A N 1
ATOM 725 C CA . MET A 1 97 ? -0.588 0.587 10.955 1.00 98.00 97 MET A CA 1
ATOM 726 C C . MET A 1 97 ? -1.522 0.242 12.125 1.00 98.00 97 MET A C 1
ATOM 728 O O . MET A 1 97 ? -2.060 1.151 12.758 1.00 98.00 97 MET A O 1
ATOM 732 N N . ARG A 1 98 ? -1.693 -1.049 12.447 1.00 98.19 98 ARG A N 1
ATOM 733 C CA . ARG A 1 98 ? -2.516 -1.486 13.590 1.00 98.19 98 ARG A CA 1
ATOM 734 C C . ARG A 1 98 ? -2.027 -0.895 14.901 1.00 98.19 98 ARG A C 1
ATOM 736 O O . ARG A 1 98 ? -2.845 -0.388 15.659 1.00 98.19 98 ARG A O 1
ATOM 743 N N . GLU A 1 99 ? -0.722 -0.952 15.155 1.00 98.44 99 GLU A N 1
ATOM 744 C CA . GLU A 1 99 ? -0.143 -0.435 16.396 1.00 98.44 99 GLU A CA 1
ATOM 745 C C . GLU A 1 99 ? -0.313 1.079 16.512 1.00 98.44 99 GLU A C 1
ATOM 747 O O . GLU A 1 99 ? -0.753 1.554 17.555 1.00 98.44 99 GLU A O 1
ATOM 752 N N . THR A 1 100 ? -0.052 1.827 15.434 1.00 98.25 100 THR A N 1
ATOM 753 C CA . THR A 1 100 ? -0.244 3.284 15.423 1.00 98.25 100 THR A CA 1
ATOM 754 C C . THR A 1 100 ? -1.698 3.667 15.686 1.00 98.25 100 THR A C 1
ATOM 756 O O . THR A 1 100 ? -1.972 4.543 16.502 1.00 98.25 100 THR A O 1
ATOM 759 N N . ILE A 1 101 ? -2.654 3.001 15.035 1.00 97.69 101 ILE A N 1
ATOM 760 C CA . ILE A 1 101 ? -4.077 3.300 15.233 1.00 97.69 101 ILE A CA 1
ATOM 761 C C . ILE A 1 101 ? -4.523 2.903 16.641 1.00 97.69 101 ILE A C 1
ATOM 763 O O . ILE A 1 101 ? -5.251 3.664 17.275 1.00 97.69 101 ILE A O 1
ATOM 767 N N . ALA A 1 102 ? -4.063 1.759 17.156 1.00 98.06 102 ALA A N 1
ATOM 768 C CA . ALA A 1 102 ? -4.380 1.316 18.510 1.00 98.06 102 ALA A CA 1
ATOM 769 C C . ALA A 1 102 ? -3.868 2.314 19.553 1.00 98.06 102 ALA A C 1
ATOM 771 O O . ALA A 1 102 ? -4.636 2.703 20.429 1.00 98.06 102 ALA A O 1
ATOM 772 N N . SER A 1 103 ? -2.617 2.777 19.431 1.00 98.19 103 SER A N 1
ATOM 773 C CA . SER A 1 103 ? -2.046 3.762 20.356 1.00 98.19 103 SER A CA 1
ATOM 774 C C . SER A 1 103 ? -2.777 5.101 20.290 1.00 98.19 103 SER A C 1
ATOM 776 O O . SER A 1 103 ? -3.148 5.649 21.322 1.00 98.19 103 SER A O 1
ATOM 778 N N . THR A 1 104 ? -3.059 5.610 19.087 1.00 97.06 104 THR A N 1
ATOM 779 C CA . THR A 1 104 ? -3.769 6.888 18.931 1.00 97.06 104 THR A CA 1
ATOM 780 C C . THR A 1 104 ? -5.203 6.805 19.455 1.00 97.06 104 THR A C 1
ATOM 782 O O . THR A 1 104 ? -5.681 7.723 20.118 1.00 97.06 104 THR A O 1
ATOM 785 N N . ALA A 1 105 ? -5.903 5.699 19.206 1.00 95.88 105 ALA A N 1
ATOM 786 C CA . ALA A 1 105 ? -7.252 5.508 19.721 1.00 95.88 105 ALA A CA 1
ATOM 787 C C . ALA A 1 105 ? -7.270 5.319 21.249 1.00 95.88 105 ALA A C 1
ATOM 789 O O . ALA A 1 105 ? -8.179 5.825 21.907 1.00 95.88 105 ALA A O 1
ATOM 790 N N . GLU A 1 106 ? -6.264 4.655 21.826 1.00 96.81 106 GLU A N 1
ATOM 791 C CA . GLU A 1 106 ? -6.089 4.504 23.277 1.00 96.81 106 GLU A CA 1
ATOM 792 C C . GLU A 1 106 ? -5.893 5.862 23.967 1.00 96.81 106 GLU A C 1
ATOM 794 O O . GLU A 1 106 ? -6.521 6.140 24.991 1.00 96.81 106 GLU A O 1
ATOM 799 N N . GLU A 1 107 ? -5.104 6.759 23.372 1.00 96.62 107 GLU A N 1
ATOM 800 C CA . GLU A 1 107 ? -4.912 8.120 23.884 1.00 96.62 107 GLU A CA 1
ATOM 801 C C . GLU A 1 107 ? -6.227 8.911 23.961 1.00 96.62 107 GLU A C 1
ATOM 803 O O . GLU A 1 107 ? -6.449 9.653 24.930 1.00 96.62 107 GLU A O 1
ATOM 808 N N . ILE A 1 108 ? -7.111 8.725 22.976 1.00 93.38 108 ILE A N 1
ATOM 809 C CA . ILE A 1 108 ? -8.396 9.428 22.856 1.00 93.38 108 ILE A CA 1
ATOM 810 C C . ILE A 1 108 ? -9.458 8.807 23.770 1.00 93.38 108 ILE A C 1
ATOM 812 O O . ILE A 1 108 ? -10.142 9.519 24.504 1.00 93.38 108 ILE A O 1
ATOM 816 N N . THR A 1 109 ? -9.604 7.483 23.732 1.00 93.88 109 THR A N 1
ATOM 817 C CA . THR A 1 109 ? -10.715 6.760 24.376 1.00 93.88 109 THR A CA 1
ATOM 818 C C . THR A 1 109 ? -10.386 6.252 25.780 1.00 93.88 109 THR A C 1
ATOM 820 O O . THR A 1 109 ? -11.291 5.842 26.502 1.00 93.88 109 THR A O 1
ATOM 823 N N . LYS A 1 110 ? -9.110 6.304 26.191 1.00 94.88 110 LYS A N 1
ATOM 824 C CA . LYS A 1 110 ? -8.577 5.751 27.454 1.00 94.88 110 LYS A CA 1
ATOM 825 C C . LYS A 1 110 ? -8.714 4.232 27.590 1.00 94.88 110 LYS A C 1
ATOM 827 O O . LYS A 1 110 ? -8.512 3.697 28.678 1.00 94.88 110 LYS A O 1
ATOM 832 N N . ALA A 1 111 ? -9.016 3.542 26.495 1.00 94.50 111 ALA A N 1
ATOM 833 C CA . ALA A 1 111 ? -9.042 2.093 26.403 1.00 94.50 111 ALA A CA 1
ATOM 834 C C . ALA A 1 111 ? -8.411 1.672 25.075 1.00 94.50 111 ALA A C 1
ATOM 836 O O . ALA A 1 111 ? -8.680 2.273 24.038 1.00 94.50 111 ALA A O 1
ATOM 837 N N . ARG A 1 112 ? -7.560 0.646 25.089 1.00 97.12 112 ARG A N 1
ATOM 838 C CA . ARG A 1 112 ? -6.921 0.164 23.863 1.00 97.12 112 ARG A CA 1
ATOM 839 C C . ARG A 1 112 ? -7.919 -0.650 23.034 1.00 97.12 112 ARG A C 1
ATOM 841 O O . ARG A 1 112 ? -8.355 -1.696 23.519 1.00 97.12 112 ARG A O 1
ATOM 848 N N . PRO A 1 113 ? -8.268 -0.231 21.805 1.00 97.44 113 PRO A N 1
ATOM 849 C CA . PRO A 1 113 ? -9.182 -1.003 20.980 1.00 97.44 113 PRO A CA 1
ATOM 850 C C . PRO A 1 113 ? -8.482 -2.179 20.295 1.00 97.44 113 PRO A C 1
ATOM 852 O O . PRO A 1 113 ? -7.266 -2.186 20.078 1.00 97.44 113 PRO A O 1
ATOM 855 N N . THR A 1 114 ? -9.282 -3.142 19.851 1.00 98.31 114 THR A N 1
ATOM 856 C CA . THR A 1 114 ? -8.851 -4.150 18.884 1.00 98.31 114 THR A CA 1
ATOM 857 C C . THR A 1 114 ? -8.880 -3.541 17.487 1.00 98.31 114 THR A C 1
ATOM 859 O O . THR A 1 114 ? -9.939 -3.168 16.994 1.00 98.31 114 THR A O 1
ATOM 862 N N . VAL A 1 115 ? -7.726 -3.458 16.823 1.00 98.50 115 VAL A N 1
ATOM 863 C CA . VAL A 1 115 ? -7.626 -2.925 15.454 1.00 98.50 115 VAL A CA 1
ATOM 864 C C . VAL A 1 115 ? -7.486 -4.059 14.445 1.00 98.50 115 VAL A C 1
ATOM 866 O O . VAL A 1 115 ? -6.615 -4.919 14.602 1.00 98.50 115 VAL A O 1
ATOM 869 N N . VAL A 1 116 ? -8.296 -4.025 13.387 1.00 98.25 116 VAL A N 1
ATOM 870 C CA . VAL A 1 116 ? -8.266 -4.957 12.252 1.00 98.25 116 VAL A CA 1
ATOM 871 C C . VAL A 1 116 ? -8.022 -4.181 10.958 1.00 98.25 116 VAL A C 1
ATOM 873 O O . VAL A 1 116 ? -8.684 -3.177 10.699 1.00 98.25 116 VAL A O 1
ATOM 876 N N . ILE A 1 117 ? -7.087 -4.662 10.135 1.00 98.25 117 ILE A N 1
ATOM 877 C CA . ILE A 1 117 ? -6.889 -4.162 8.770 1.00 98.25 117 ILE A CA 1
ATOM 878 C C . ILE A 1 117 ? -7.803 -4.950 7.839 1.00 98.25 117 ILE A C 1
ATOM 880 O O . ILE A 1 117 ? -7.681 -6.170 7.740 1.00 98.25 117 ILE A O 1
ATOM 884 N N . ALA A 1 118 ? -8.700 -4.248 7.157 1.00 97.81 118 ALA A N 1
ATOM 885 C CA . ALA A 1 118 ? -9.475 -4.773 6.047 1.00 97.81 118 ALA A CA 1
ATOM 886 C C . ALA A 1 118 ? -8.824 -4.294 4.743 1.00 97.81 118 ALA A C 1
ATOM 888 O O . ALA A 1 118 ? -8.965 -3.134 4.353 1.00 97.81 118 ALA A O 1
ATOM 889 N N . GLY A 1 119 ? -8.055 -5.179 4.104 1.00 96.88 119 GLY A N 1
ATOM 890 C CA . GLY A 1 119 ? -7.458 -4.927 2.791 1.00 96.88 119 GLY A CA 1
ATOM 891 C C . GLY A 1 119 ? -8.501 -4.861 1.676 1.00 96.88 119 GLY A C 1
ATOM 892 O O . GLY A 1 119 ? -9.673 -5.171 1.895 1.00 96.88 119 GLY A O 1
ATOM 893 N N . LEU A 1 120 ? -8.060 -4.482 0.473 1.00 96.69 120 LEU A N 1
ATOM 894 C CA . LEU A 1 120 ? -8.877 -4.522 -0.752 1.00 96.69 120 LEU A CA 1
ATOM 895 C C . LEU A 1 120 ? -10.206 -3.738 -0.643 1.00 96.69 120 LEU A C 1
ATOM 897 O O . LEU A 1 120 ? -11.218 -4.107 -1.239 1.00 96.69 120 LEU A O 1
ATOM 901 N N . CYS A 1 121 ? -10.224 -2.651 0.131 1.00 97.31 121 CYS A N 1
ATOM 902 C CA . CYS A 1 121 ? -11.437 -1.882 0.397 1.00 97.31 121 CYS A CA 1
ATOM 903 C C . CYS A 1 121 ? -11.582 -0.676 -0.541 1.00 97.31 121 CYS A C 1
ATOM 905 O O . CYS A 1 121 ? -10.680 0.152 -0.632 1.00 97.31 121 CYS A O 1
ATOM 907 N N . ASN A 1 122 ? -12.774 -0.503 -1.128 1.00 96.38 122 ASN A N 1
ATOM 908 C CA . ASN A 1 122 ? -13.215 0.633 -1.961 1.00 96.38 122 ASN A CA 1
ATOM 909 C C . ASN A 1 122 ? -12.461 0.839 -3.287 1.00 96.38 122 ASN A C 1
ATOM 911 O O . ASN A 1 122 ? -13.075 0.855 -4.351 1.00 96.38 122 ASN A O 1
ATOM 915 N N . THR A 1 123 ? -11.147 1.041 -3.232 1.00 95.62 123 THR A N 1
ATOM 916 C CA . THR A 1 123 ? -10.272 1.289 -4.382 1.00 95.62 123 THR A CA 1
ATOM 917 C C . THR A 1 123 ? -9.097 0.329 -4.308 1.00 95.62 123 THR A C 1
ATOM 919 O O . THR A 1 123 ? -8.587 0.071 -3.227 1.00 95.62 123 THR A O 1
ATOM 922 N N . TYR A 1 124 ? -8.650 -0.180 -5.451 1.00 95.50 124 TYR A N 1
ATOM 923 C CA . TYR A 1 124 ? -7.442 -0.989 -5.523 1.00 95.50 124 TYR A CA 1
ATOM 924 C C . TYR A 1 124 ? -6.261 -0.126 -5.979 1.00 95.50 124 TYR A C 1
ATOM 926 O O . TYR A 1 124 ? -6.311 0.454 -7.065 1.00 95.50 124 TYR A O 1
ATOM 934 N N . SER A 1 125 ? -5.219 -0.022 -5.152 1.00 95.69 125 SER A N 1
ATOM 935 C CA . SER A 1 125 ? -3.985 0.713 -5.459 1.00 95.69 125 SER A CA 1
ATOM 936 C C . SER A 1 125 ? -2.723 -0.128 -5.242 1.00 95.69 125 SER A C 1
ATOM 938 O O . SER A 1 125 ? -1.718 0.386 -4.750 1.00 95.69 125 SER A O 1
ATOM 940 N N . ASP A 1 126 ? -2.783 -1.407 -5.617 1.00 94.69 126 ASP A N 1
ATOM 941 C CA . ASP A 1 126 ? -1.689 -2.377 -5.497 1.00 94.69 126 ASP A CA 1
ATOM 942 C C . ASP A 1 126 ? -1.204 -2.598 -4.050 1.00 94.69 126 ASP A C 1
ATOM 944 O O . ASP A 1 126 ? -1.961 -2.481 -3.081 1.00 94.69 126 ASP A O 1
ATOM 948 N N . TYR A 1 127 ? 0.066 -2.979 -3.929 1.00 94.88 127 TYR A N 1
ATOM 949 C CA . TYR A 1 127 ? 0.710 -3.446 -2.717 1.00 94.88 127 TYR A CA 1
ATOM 950 C C . TYR A 1 127 ? 1.375 -2.320 -1.928 1.00 94.88 127 TYR A C 1
ATOM 952 O O . TYR A 1 127 ? 1.968 -1.390 -2.486 1.00 94.88 127 TYR A O 1
ATOM 960 N N . ILE A 1 128 ? 1.317 -2.450 -0.606 1.00 96.06 128 ILE A N 1
ATOM 961 C CA . ILE A 1 128 ? 1.856 -1.512 0.367 1.00 96.06 128 ILE A CA 1
ATOM 962 C C . ILE A 1 128 ? 2.857 -2.264 1.236 1.00 96.06 128 ILE A C 1
ATOM 964 O O . ILE A 1 128 ? 2.490 -3.092 2.070 1.00 96.06 128 ILE A O 1
ATOM 968 N N . ALA A 1 129 ? 4.127 -1.941 1.016 1.00 94.88 129 ALA A N 1
ATOM 969 C CA . ALA A 1 129 ? 5.269 -2.481 1.732 1.00 94.88 129 ALA A CA 1
ATOM 970 C C . ALA A 1 129 ? 5.863 -1.427 2.675 1.00 94.88 129 ALA A C 1
ATOM 972 O O . ALA A 1 129 ? 5.702 -0.217 2.480 1.00 94.88 129 ALA A O 1
ATOM 973 N N . THR A 1 130 ? 6.594 -1.890 3.681 1.00 96.12 130 THR A N 1
ATOM 974 C CA . THR A 1 130 ? 7.425 -1.026 4.517 1.00 96.12 130 THR A CA 1
ATOM 975 C C . THR A 1 130 ? 8.611 -0.493 3.705 1.00 96.12 130 THR A C 1
ATOM 977 O O . THR A 1 130 ? 8.968 -1.089 2.687 1.00 96.12 130 THR A O 1
ATOM 980 N N . PRO A 1 131 ? 9.249 0.620 4.114 1.00 93.88 131 PRO A N 1
ATOM 981 C CA . PRO A 1 131 ? 10.447 1.114 3.434 1.00 93.88 131 PRO A CA 1
ATOM 982 C C . PRO A 1 131 ? 11.546 0.052 3.296 1.00 93.88 131 PRO A C 1
ATOM 984 O O . PRO A 1 131 ? 12.154 -0.069 2.240 1.00 93.88 131 PRO A O 1
ATOM 987 N N . GLU A 1 132 ? 11.744 -0.761 4.332 1.00 93.56 132 GLU A N 1
ATOM 988 C CA . GLU A 1 132 ? 12.758 -1.812 4.367 1.00 93.56 132 GLU A CA 1
ATOM 989 C C . GLU A 1 132 ? 12.447 -2.948 3.377 1.00 93.56 132 GLU A C 1
ATOM 991 O O . GLU A 1 132 ? 13.327 -3.401 2.647 1.00 93.56 132 GLU A O 1
ATOM 996 N N . GLU A 1 133 ? 11.181 -3.369 3.298 1.00 91.62 133 GLU A N 1
ATOM 997 C CA . GLU A 1 133 ? 10.710 -4.343 2.301 1.00 91.62 133 GLU A CA 1
ATOM 998 C C . GLU A 1 133 ? 10.828 -3.777 0.873 1.00 91.62 133 GLU A C 1
ATOM 1000 O O . GLU A 1 133 ? 11.271 -4.461 -0.050 1.00 91.62 133 GLU A O 1
ATOM 1005 N N . TYR A 1 134 ? 10.483 -2.498 0.690 1.00 90.81 134 TYR A N 1
ATOM 1006 C CA . TYR A 1 134 ? 10.542 -1.816 -0.602 1.00 90.81 134 TYR A CA 1
ATOM 1007 C C . TYR A 1 134 ? 11.972 -1.705 -1.145 1.00 90.81 134 TYR A C 1
ATOM 1009 O O . TYR A 1 134 ? 12.184 -1.852 -2.350 1.00 90.81 134 TYR A O 1
ATOM 1017 N N . GLU A 1 135 ? 12.945 -1.411 -0.278 1.00 87.25 135 GLU A N 1
ATOM 1018 C CA . GLU A 1 135 ? 14.357 -1.284 -0.653 1.00 87.25 135 GLU A CA 1
ATOM 1019 C C . GLU A 1 135 ? 14.966 -2.609 -1.092 1.00 87.25 135 GLU A C 1
ATOM 1021 O O . GLU A 1 135 ? 15.751 -2.632 -2.042 1.00 87.25 135 GLU A O 1
ATOM 1026 N N . TYR A 1 136 ? 14.601 -3.702 -0.419 1.00 73.31 136 TYR A N 1
ATOM 1027 C CA . TYR A 1 136 ? 15.112 -5.021 -0.759 1.00 73.31 136 TYR A CA 1
ATOM 1028 C C . TYR A 1 136 ? 14.638 -5.395 -2.176 1.00 73.31 136 TYR A C 1
ATOM 1030 O O . TYR A 1 136 ? 15.449 -5.808 -3.008 1.00 73.31 136 TYR A O 1
ATOM 1038 N N . ASN A 1 137 ? 13.351 -5.186 -2.487 1.00 62.41 137 ASN A N 1
ATOM 1039 C CA . ASN A 1 137 ? 12.723 -5.473 -3.784 1.00 62.41 137 ASN A CA 1
ATOM 1040 C C . ASN A 1 137 ? 12.744 -6.952 -4.265 1.00 62.41 137 ASN A C 1
ATOM 1042 O O . ASN A 1 137 ? 12.370 -7.147 -5.429 1.00 62.41 137 ASN A O 1
ATOM 1046 N N . PRO A 1 138 ? 13.122 -8.018 -3.510 1.00 45.31 138 PRO A N 1
ATOM 1047 C CA . PRO A 1 138 ? 12.740 -9.360 -3.884 1.00 45.31 138 PRO A CA 1
ATOM 1048 C C . PRO A 1 138 ? 11.391 -9.672 -3.271 1.00 45.31 138 PRO A C 1
ATOM 1050 O O . PRO A 1 138 ? 11.047 -9.239 -2.176 1.00 45.31 138 PRO A O 1
ATOM 1053 N N . ASP A 1 139 ? 10.661 -10.443 -4.039 1.00 45.81 139 ASP A N 1
ATOM 1054 C CA . ASP A 1 139 ? 9.346 -10.929 -3.724 1.00 45.81 139 ASP A CA 1
ATOM 1055 C C . ASP A 1 139 ? 8.298 -9.820 -3.725 1.00 45.81 139 ASP A C 1
ATOM 1057 O O . ASP A 1 139 ? 8.352 -8.822 -3.006 1.00 45.81 139 ASP A O 1
ATOM 1061 N N . TYR A 1 140 ? 7.365 -9.943 -4.661 1.00 50.16 140 TYR A N 1
ATOM 1062 C CA . TYR A 1 140 ? 6.189 -9.098 -4.732 1.00 50.16 140 TYR A CA 1
ATOM 1063 C C . TYR A 1 140 ? 5.336 -9.406 -3.488 1.00 50.16 140 TYR A C 1
ATOM 1065 O O . TYR A 1 140 ? 4.382 -10.161 -3.555 1.00 50.16 140 TYR A O 1
ATOM 1073 N N . THR A 1 141 ? 5.745 -8.855 -2.341 1.00 49.97 141 THR A N 1
ATOM 1074 C CA . THR A 1 141 ? 4.993 -8.719 -1.088 1.00 49.97 141 THR A CA 1
ATOM 1075 C C . THR A 1 141 ? 4.189 -9.954 -0.671 1.00 49.97 141 THR A C 1
ATOM 1077 O O . THR A 1 141 ? 2.961 -9.940 -0.735 1.00 49.97 141 THR A O 1
ATOM 1080 N N . GLU A 1 142 ? 4.893 -10.970 -0.172 1.00 37.75 142 GLU A N 1
ATOM 1081 C CA . GLU A 1 142 ? 4.371 -11.889 0.855 1.00 37.75 142 GLU A CA 1
ATOM 1082 C C . GLU A 1 142 ? 4.867 -11.449 2.245 1.00 37.75 142 GLU A C 1
ATOM 1084 O O . GLU A 1 142 ? 6.069 -11.116 2.366 1.00 37.75 142 GLU A O 1
#

Organism: Cotesia congregata (NCBI:txid51543)

Secondary structure (DSSP, 8-state):
-BGGGGGEETTEE-STT--TT--S--HHHHHHHHHH-PPPHHHHHHHTTS-BS--GGG--SSS-SS-SS---EEEEETTEEEEE-SSEE-HHHHHHHHHHHHHHHHHHHSSPPEEEEE-S-SS---EE--HHHHHH--SS--

Radius of gyration: 17.96 Å; chains: 1; bounding box: 36×32×54 Å

pLDDT: mean 88.48, std 11.71, range [37.75, 98.5]

Sequence (142 aa):
MGYSFAAGTTDGPGSFSFAQGTTTTNPMWNAVRNFVAVPTEEDIKCHGAKPILLATGRMRLPYQWQPQTVSTHLAMIGDLVIVGVPGEFTTMSGKRMRETIASTAEEITKARPTVVIAGLCNTYSDYIATPEEYEYNPDYTE

Foldseek 3Di:
DFQLVQQDFPVDGHDDPGAFQDQDDDPVLQVVQVVQPHDDPVRPVVLPSGHDSHPQCRHQVVHRSADPDFDWDWDDDPLEIETEDQEAEAPVRQVVVQVVVQVVVCVVVVDRGRYDYDYNPPHHGYYDYDPVCSNRRGGRGD